Protein AF-A0A3D2JT60-F1 (afdb_monomer)

Radius of gyration: 23.78 Å; Cα contacts (8 Å, |Δi|>4): 184; chains: 1; bounding box: 57×35×64 Å

Secondary structure (DSSP, 8-state):
-HHHHHHHHHHHHS--TTT-SS-SEEE--EEEEE-GGGHHHHHHHHHH-TTSEEEEHHHHHHH-TTS-TTT--EEEEE-S-EEE-HHHHHHHHHHHHHHTT----TTEEEEEEEEETTEEEEEEEESSS-S----EEEEES--------

Foldseek 3Di:
DVVVVVVCVCCQQDPPPQQDPDRFWDFDKDKAFDFPVCVVVQVVVCVVVVVWDKFALVRVCVVPVVDDSVGTGIITMDGVHGDGPVVSNVVSVVVVCVVVVHDDDPQWDFPDWDDDVQKIKTWTDNNDDDPDPDTDIDIDNDDDPPPDD

pLDDT: mean 90.52, std 11.42, range [45.41, 98.06]

Mean predicted aligned error: 6.86 Å

Structure (mmCIF, N/CA/C/O backbone):
data_AF-A0A3D2JT60-F1
#
_entry.id   AF-A0A3D2JT60-F1
#
loop_
_atom_site.group_PDB
_atom_site.id
_atom_site.type_symbol
_atom_site.label_atom_id
_atom_site.label_alt_id
_atom_site.label_comp_id
_atom_site.label_asym_id
_atom_site.label_entity_id
_atom_site.label_seq_id
_atom_site.pdbx_PDB_ins_code
_atom_site.Cartn_x
_atom_site.Cartn_y
_atom_site.Cartn_z
_atom_site.occupancy
_atom_site.B_iso_or_equiv
_atom_site.auth_seq_id
_atom_site.auth_comp_id
_atom_site.auth_asym_id
_atom_site.auth_atom_id
_atom_site.pdbx_PDB_model_num
ATOM 1 N N . MET A 1 1 ? 10.038 6.911 2.686 1.00 52.53 1 MET A N 1
ATOM 2 C CA . MET A 1 1 ? 9.092 5.955 2.064 1.00 52.53 1 MET A CA 1
ATOM 3 C C . MET A 1 1 ? 9.688 4.553 1.941 1.00 52.53 1 MET A C 1
ATOM 5 O O . MET A 1 1 ? 9.133 3.649 2.545 1.00 52.53 1 MET A O 1
ATOM 9 N N . ARG A 1 2 ? 10.854 4.367 1.294 1.00 60.22 2 ARG A N 1
ATOM 10 C CA . ARG A 1 2 ? 11.468 3.031 1.102 1.00 60.22 2 ARG A CA 1
ATOM 11 C C . ARG A 1 2 ? 11.711 2.224 2.378 1.00 60.22 2 ARG A C 1
ATOM 13 O O . ARG A 1 2 ? 11.476 1.026 2.370 1.00 60.22 2 ARG A O 1
ATOM 20 N N . GLY A 1 3 ? 12.121 2.869 3.473 1.00 67.25 3 GLY A N 1
ATOM 21 C CA . GLY A 1 3 ? 12.357 2.173 4.745 1.00 67.25 3 GLY A CA 1
ATOM 22 C C . GLY A 1 3 ? 11.117 1.457 5.295 1.00 67.25 3 GLY A C 1
ATOM 23 O O . GLY A 1 3 ? 11.235 0.350 5.800 1.00 67.25 3 GLY A O 1
ATOM 24 N N . ILE A 1 4 ? 9.923 2.041 5.131 1.00 76.06 4 ILE A N 1
ATOM 25 C CA . ILE A 1 4 ? 8.661 1.430 5.585 1.00 76.06 4 ILE A CA 1
ATOM 26 C C . ILE A 1 4 ? 8.234 0.313 4.626 1.00 76.06 4 ILE A C 1
ATOM 28 O O . ILE A 1 4 ? 7.807 -0.747 5.077 1.00 76.06 4 ILE A O 1
ATOM 32 N N . THR A 1 5 ? 8.393 0.515 3.313 1.00 77.25 5 THR A N 1
ATOM 33 C CA . THR A 1 5 ? 8.118 -0.517 2.300 1.00 77.25 5 THR A CA 1
ATOM 34 C C . THR A 1 5 ? 8.988 -1.756 2.524 1.00 77.25 5 THR A C 1
ATOM 36 O O . THR A 1 5 ? 8.453 -2.853 2.636 1.00 77.25 5 THR A O 1
ATOM 39 N N . ALA A 1 6 ? 10.303 -1.574 2.685 1.00 76.25 6 ALA A N 1
ATOM 40 C CA . ALA A 1 6 ? 11.247 -2.665 2.929 1.00 76.25 6 ALA A CA 1
ATOM 41 C C . ALA A 1 6 ? 10.980 -3.373 4.266 1.00 76.25 6 ALA A C 1
ATOM 43 O O . ALA A 1 6 ? 10.990 -4.598 4.332 1.00 76.25 6 ALA A O 1
ATOM 44 N N . ALA A 1 7 ? 10.670 -2.619 5.328 1.00 81.50 7 ALA A N 1
ATOM 45 C CA . ALA A 1 7 ? 10.333 -3.204 6.626 1.00 81.50 7 ALA A CA 1
ATOM 46 C C . ALA A 1 7 ? 9.043 -4.047 6.590 1.00 81.50 7 ALA A C 1
ATOM 48 O O . ALA A 1 7 ? 8.903 -4.986 7.369 1.00 81.50 7 ALA A O 1
ATOM 49 N N . SER A 1 8 ? 8.110 -3.725 5.690 1.00 87.44 8 SER A N 1
ATOM 50 C CA . SER A 1 8 ? 6.818 -4.419 5.573 1.00 87.44 8 SER A CA 1
ATOM 51 C C . SER A 1 8 ? 6.859 -5.608 4.604 1.00 87.44 8 SER A C 1
ATOM 53 O O . SER A 1 8 ? 5.979 -6.464 4.637 1.00 87.44 8 SER A O 1
ATOM 55 N N . GLU A 1 9 ? 7.880 -5.691 3.748 1.00 89.06 9 GLU A N 1
ATOM 56 C CA . GLU A 1 9 ? 7.985 -6.690 2.680 1.00 89.06 9 GLU A CA 1
ATOM 57 C C . GLU A 1 9 ? 7.960 -8.130 3.205 1.00 89.06 9 GLU A C 1
ATOM 59 O O . GLU A 1 9 ? 7.251 -8.978 2.660 1.00 89.06 9 GLU A O 1
ATOM 64 N N . GLN A 1 10 ? 8.691 -8.408 4.292 1.00 91.81 10 GLN A N 1
ATOM 65 C CA . GLN A 1 10 ? 8.745 -9.749 4.877 1.00 91.81 10 GLN A CA 1
ATOM 66 C C . GLN A 1 10 ? 7.352 -10.253 5.265 1.00 91.81 10 GLN A C 1
ATOM 68 O O . GLN A 1 10 ? 7.043 -11.418 5.029 1.00 91.81 10 GLN A O 1
ATOM 73 N N . PHE A 1 11 ? 6.511 -9.376 5.816 1.00 94.38 11 PHE A N 1
ATOM 74 C CA . PHE A 1 11 ? 5.148 -9.720 6.201 1.00 94.38 11 PHE A CA 1
ATOM 75 C C . PHE A 1 11 ? 4.285 -10.078 4.986 1.00 94.38 11 PHE A C 1
ATOM 77 O O . PHE A 1 11 ? 3.584 -11.082 5.020 1.00 94.38 11 PHE A O 1
ATOM 84 N N . PHE A 1 12 ? 4.361 -9.313 3.893 1.00 94.75 12 PHE A N 1
ATOM 85 C CA . PHE A 1 12 ? 3.571 -9.611 2.691 1.00 94.75 12 PHE A CA 1
ATOM 86 C C . PHE A 1 12 ? 4.051 -10.866 1.957 1.00 94.75 12 PHE A C 1
ATOM 88 O O . PHE A 1 12 ? 3.250 -11.570 1.350 1.00 94.75 12 PHE A O 1
ATOM 95 N N . ARG A 1 13 ? 5.348 -11.183 2.017 1.00 93.38 13 ARG A N 1
ATOM 96 C CA . ARG A 1 13 ? 5.881 -12.414 1.413 1.00 93.38 13 ARG A CA 1
ATOM 97 C C . ARG A 1 13 ? 5.647 -13.656 2.266 1.00 93.38 13 ARG A C 1
ATOM 99 O O . ARG A 1 13 ? 5.561 -14.752 1.722 1.00 93.38 13 ARG A O 1
ATOM 106 N N . LYS A 1 14 ? 5.640 -13.500 3.589 1.00 93.44 14 LYS A N 1
ATOM 107 C CA . LYS A 1 14 ? 5.535 -14.585 4.570 1.00 93.44 14 LYS A CA 1
ATOM 108 C C . LYS A 1 14 ? 4.680 -14.120 5.753 1.00 93.44 14 LYS A C 1
ATOM 110 O O . LYS A 1 14 ? 5.232 -13.829 6.821 1.00 93.44 14 LYS A O 1
ATOM 115 N N . PRO A 1 15 ? 3.355 -13.990 5.569 1.00 94.50 15 PRO A N 1
ATOM 116 C CA . PRO A 1 15 ? 2.478 -13.661 6.680 1.00 94.50 15 PRO A CA 1
ATOM 117 C C . PRO A 1 15 ? 2.467 -14.813 7.701 1.00 94.50 15 PRO A C 1
ATOM 119 O O . PRO A 1 15 ? 2.780 -15.946 7.338 1.00 94.50 15 PRO A O 1
ATOM 122 N N . PRO A 1 16 ? 2.118 -14.551 8.974 1.00 93.38 16 PRO A N 1
ATOM 123 C CA . PRO A 1 16 ? 1.862 -15.612 9.946 1.00 93.38 16 PRO A CA 1
ATOM 124 C C . PRO A 1 16 ? 0.801 -16.601 9.440 1.00 93.38 16 PRO A C 1
ATOM 126 O O . PRO A 1 16 ? -0.155 -16.181 8.787 1.00 93.38 16 PRO A O 1
ATOM 129 N N . ASP A 1 17 ? 0.938 -17.881 9.792 1.00 89.94 17 ASP A N 1
ATOM 130 C CA . ASP A 1 17 ? 0.067 -18.964 9.302 1.00 89.94 17 ASP A CA 1
ATOM 131 C C . ASP A 1 17 ? -1.428 -18.742 9.611 1.00 89.94 17 ASP A C 1
ATOM 133 O O . ASP A 1 17 ? -2.297 -19.217 8.887 1.00 89.94 17 ASP A O 1
ATOM 137 N N . ASP A 1 18 ? -1.747 -17.993 10.670 1.00 91.19 18 ASP A N 1
ATOM 138 C CA . ASP A 1 18 ? -3.116 -17.681 11.096 1.00 91.19 18 ASP A CA 1
ATOM 139 C C . ASP A 1 18 ? -3.695 -16.404 10.458 1.00 91.19 18 ASP A C 1
ATOM 141 O O . ASP A 1 18 ? -4.824 -16.003 10.765 1.00 91.19 18 ASP A O 1
ATOM 145 N N . PHE A 1 19 ? -2.938 -15.735 9.584 1.00 95.44 19 PHE A N 1
ATOM 146 C CA . PHE A 1 19 ? -3.337 -14.454 9.011 1.00 95.44 19 PHE A CA 1
ATOM 147 C C . PHE A 1 19 ? -4.296 -14.613 7.822 1.00 95.44 19 PHE A C 1
ATOM 149 O O . PHE A 1 19 ? -5.362 -13.992 7.798 1.00 95.44 19 PHE A O 1
ATOM 156 N N . THR A 1 20 ? -3.930 -15.436 6.836 1.00 94.88 20 THR A N 1
ATOM 157 C CA . THR A 1 20 ? -4.759 -15.770 5.668 1.00 94.88 20 THR A CA 1
ATOM 158 C C . THR A 1 20 ? -4.215 -17.011 4.954 1.00 94.88 20 THR A C 1
ATOM 160 O O . THR A 1 20 ? -3.028 -17.305 5.041 1.00 94.88 20 THR A O 1
ATOM 163 N N . GLU A 1 21 ? -5.075 -17.708 4.214 1.00 93.62 21 GLU A N 1
ATOM 164 C CA . GLU A 1 21 ? -4.693 -18.822 3.329 1.00 93.62 21 GLU A CA 1
ATOM 165 C C . GLU A 1 21 ? -4.273 -18.340 1.925 1.00 93.62 21 GLU A C 1
ATOM 167 O O . GLU A 1 21 ? -3.783 -19.121 1.112 1.00 93.62 21 GLU A O 1
ATOM 172 N N . LEU A 1 22 ? -4.485 -17.054 1.618 1.00 94.56 22 LEU A N 1
ATOM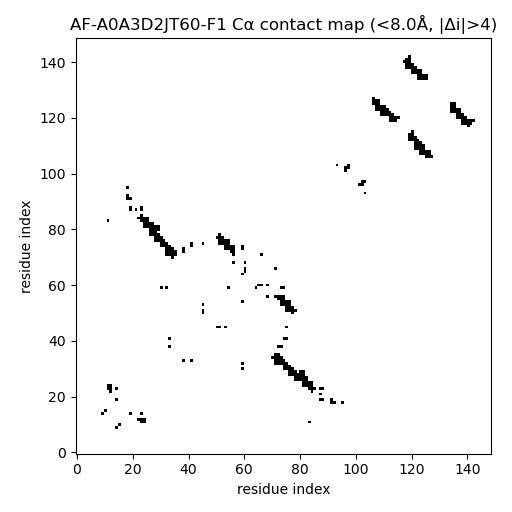 173 C CA . LEU A 1 22 ? -4.189 -16.454 0.316 1.00 94.56 22 LEU A CA 1
ATOM 174 C C . LEU A 1 22 ? -2.759 -15.901 0.258 1.00 94.56 22 LEU A C 1
ATOM 176 O O . LEU A 1 22 ? -2.231 -15.399 1.251 1.00 94.56 22 LEU A O 1
ATOM 180 N N . SER A 1 23 ? -2.154 -15.906 -0.934 1.00 94.56 23 SER A N 1
ATOM 181 C CA . SER A 1 23 ? -0.921 -15.145 -1.165 1.00 94.56 23 SER A CA 1
ATOM 182 C C . SER A 1 23 ? -1.213 -13.648 -1.057 1.00 94.56 23 SER A C 1
ATOM 184 O O . SER A 1 23 ? -2.107 -13.142 -1.733 1.00 94.56 23 SER A O 1
ATOM 186 N N . LEU A 1 24 ? -0.457 -12.926 -0.225 1.00 96.44 24 LEU A N 1
ATOM 187 C CA . LEU A 1 24 ? -0.637 -11.477 -0.064 1.00 96.44 24 LEU A CA 1
ATOM 188 C C . LEU A 1 24 ? 0.087 -10.647 -1.124 1.00 96.44 24 LEU A C 1
ATOM 190 O O . LEU A 1 24 ? -0.229 -9.471 -1.285 1.00 96.44 24 LEU A O 1
ATOM 194 N N . LEU A 1 25 ? 1.058 -11.234 -1.823 1.00 95.38 25 LEU A N 1
ATOM 195 C CA . LEU A 1 25 ? 1.816 -10.588 -2.886 1.00 95.38 25 LEU A CA 1
ATOM 196 C C . LEU A 1 25 ? 1.785 -11.476 -4.128 1.00 95.38 25 LEU A C 1
ATOM 198 O O . LEU A 1 25 ? 2.206 -12.634 -4.089 1.00 95.38 25 LEU A O 1
ATOM 202 N N . HIS A 1 26 ? 1.330 -10.911 -5.236 1.00 95.12 26 HIS A N 1
ATOM 203 C CA . HIS A 1 26 ? 1.358 -11.535 -6.548 1.00 95.12 26 HIS A CA 1
ATOM 204 C C . HIS A 1 26 ? 2.510 -10.915 -7.345 1.00 95.12 26 HIS A C 1
ATOM 206 O O . HIS A 1 26 ? 2.457 -9.716 -7.632 1.00 95.12 26 HIS A O 1
ATOM 212 N N . PRO A 1 27 ? 3.574 -11.679 -7.669 1.00 93.88 27 PRO A N 1
ATOM 213 C CA . PRO A 1 27 ? 4.727 -11.142 -8.382 1.00 93.88 27 PRO A CA 1
ATOM 214 C C . PRO A 1 27 ? 4.312 -10.486 -9.694 1.00 93.88 27 PRO A C 1
ATOM 216 O O . PRO A 1 27 ? 3.599 -11.086 -10.501 1.00 93.88 27 PRO A O 1
ATOM 219 N N . ARG A 1 28 ? 4.771 -9.254 -9.901 1.00 95.00 28 ARG A N 1
ATOM 220 C CA . ARG A 1 28 ? 4.502 -8.502 -11.119 1.00 95.00 28 ARG A CA 1
ATOM 221 C C . ARG A 1 28 ? 5.604 -7.487 -11.358 1.00 95.00 28 ARG A C 1
ATOM 223 O O . ARG A 1 28 ? 5.842 -6.607 -10.533 1.00 95.00 28 ARG A O 1
ATOM 230 N N . ASP A 1 29 ? 6.210 -7.600 -12.531 1.00 95.38 29 ASP A N 1
ATOM 231 C CA . ASP A 1 29 ? 7.193 -6.644 -13.012 1.00 95.38 29 ASP A CA 1
ATOM 232 C C . ASP A 1 29 ? 6.558 -5.263 -13.222 1.00 95.38 29 ASP A C 1
ATOM 234 O O . ASP A 1 29 ? 5.433 -5.137 -13.720 1.00 95.38 29 ASP A O 1
ATOM 238 N N . ALA A 1 30 ? 7.322 -4.216 -12.924 1.00 95.50 30 ALA A N 1
ATOM 239 C CA . ALA A 1 30 ? 6.974 -2.843 -13.260 1.00 95.50 30 ALA A CA 1
ATOM 240 C C . ALA A 1 30 ? 8.030 -2.249 -14.193 1.00 95.50 30 ALA A C 1
ATOM 242 O O . ALA A 1 30 ? 9.229 -2.333 -13.930 1.00 95.50 30 ALA A O 1
ATOM 243 N N . VAL A 1 31 ? 7.577 -1.619 -15.278 1.00 96.38 31 VAL A N 1
ATOM 244 C CA . VAL A 1 31 ? 8.446 -0.890 -16.207 1.00 96.38 31 VAL A CA 1
ATOM 245 C C . VAL A 1 31 ? 8.189 0.604 -16.059 1.00 96.38 31 VAL A C 1
ATOM 247 O O . VAL A 1 31 ? 7.081 1.082 -16.296 1.00 96.38 31 VAL A O 1
ATOM 250 N N . PHE A 1 32 ? 9.229 1.349 -15.701 1.00 96.44 32 PHE A N 1
ATOM 251 C CA . PHE A 1 32 ? 9.252 2.806 -15.742 1.00 96.44 32 PHE A CA 1
ATOM 252 C C . PHE A 1 32 ? 9.781 3.235 -17.107 1.00 96.44 32 PHE A C 1
ATOM 254 O O . PHE A 1 32 ? 10.946 3.002 -17.415 1.00 96.44 32 PHE A O 1
ATOM 261 N N . ILE A 1 33 ? 8.941 3.853 -17.931 1.00 96.81 33 ILE A N 1
ATOM 262 C CA . ILE A 1 33 ? 9.341 4.321 -19.262 1.00 96.81 33 ILE A CA 1
ATOM 263 C C . ILE A 1 33 ? 9.885 5.749 -19.212 1.00 96.81 33 ILE A C 1
ATOM 265 O O . ILE A 1 33 ? 9.439 6.572 -18.408 1.00 96.81 33 ILE A O 1
ATOM 269 N N . ALA A 1 34 ? 10.818 6.054 -20.105 1.00 97.12 34 ALA A N 1
ATOM 270 C CA . ALA A 1 34 ? 11.380 7.379 -20.285 1.00 97.12 34 ALA A CA 1
ATOM 271 C C . ALA A 1 34 ? 11.328 7.786 -21.758 1.00 97.12 34 ALA A C 1
ATOM 273 O O . ALA A 1 34 ? 11.709 7.033 -22.655 1.00 97.12 34 ALA A O 1
ATOM 274 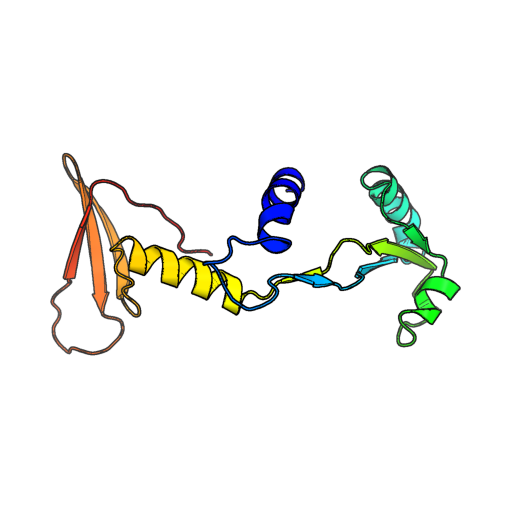N N . ARG A 1 35 ? 10.889 9.020 -21.992 1.00 96.94 35 ARG A N 1
ATOM 275 C CA . ARG A 1 35 ? 11.077 9.719 -23.264 1.00 96.94 35 ARG A CA 1
ATOM 276 C C . ARG A 1 35 ? 12.474 10.329 -23.360 1.00 96.94 35 ARG A C 1
ATOM 278 O O . ARG A 1 35 ? 13.183 10.458 -22.357 1.00 96.94 35 ARG A O 1
ATOM 285 N N . GLN A 1 36 ? 12.794 10.857 -24.536 1.00 96.12 36 GLN A N 1
ATOM 286 C CA . GLN A 1 36 ? 14.065 11.520 -24.817 1.00 96.12 36 GLN A CA 1
ATOM 287 C C . GLN A 1 36 ? 14.387 12.658 -23.832 1.00 96.12 36 GLN A C 1
ATOM 289 O O . GLN A 1 36 ? 15.506 12.750 -23.324 1.00 96.12 36 GLN A O 1
ATOM 294 N N . ASP A 1 37 ? 13.403 13.500 -23.506 1.00 96.81 37 ASP A N 1
ATOM 295 C CA . ASP A 1 37 ? 13.540 14.620 -22.563 1.00 96.81 37 ASP A CA 1
ATOM 296 C C . ASP A 1 37 ? 13.647 14.171 -21.091 1.00 96.81 37 ASP A C 1
ATOM 298 O O . ASP A 1 37 ? 14.020 14.959 -20.220 1.00 96.81 37 ASP A O 1
ATOM 302 N N . GLN A 1 38 ? 13.358 12.900 -20.795 1.00 97.62 38 GLN A N 1
ATOM 303 C CA . GLN A 1 38 ? 13.347 12.335 -19.442 1.00 97.62 38 GLN A CA 1
ATOM 304 C C . GLN A 1 38 ? 14.566 11.461 -19.127 1.00 97.62 38 GLN A C 1
ATOM 306 O O . GLN A 1 38 ? 14.766 11.108 -17.964 1.00 97.62 38 GLN A O 1
ATOM 311 N N . LEU A 1 39 ? 15.426 11.165 -20.108 1.00 97.00 39 LEU A N 1
ATOM 312 C CA . LEU A 1 39 ? 16.582 10.276 -19.934 1.00 97.00 39 LEU A CA 1
ATOM 313 C C . LEU A 1 39 ? 17.527 10.707 -18.804 1.00 97.00 39 LEU A C 1
ATOM 315 O O . LEU A 1 39 ? 18.104 9.868 -18.114 1.00 97.00 39 LEU A O 1
ATOM 319 N N . LYS A 1 40 ? 17.683 12.018 -18.576 1.00 97.25 40 LYS A N 1
ATOM 320 C CA . LYS A 1 40 ? 18.485 12.517 -17.448 1.00 97.25 40 LYS A CA 1
ATOM 321 C C . LYS A 1 40 ? 17.874 12.104 -16.103 1.00 97.25 40 LYS A C 1
ATOM 323 O O . LYS A 1 40 ? 18.584 11.543 -15.276 1.00 97.25 40 LYS A O 1
ATOM 328 N N . LYS A 1 41 ? 16.564 12.310 -15.928 1.00 97.12 41 LYS A N 1
ATOM 329 C CA . LYS A 1 41 ? 15.830 11.937 -14.707 1.00 97.12 41 LYS A CA 1
ATOM 330 C C . LYS A 1 41 ? 15.803 10.427 -14.495 1.00 97.12 41 LYS A C 1
ATOM 332 O O . LYS A 1 41 ? 15.930 9.970 -13.370 1.00 97.12 41 LYS A O 1
ATOM 337 N N . MET A 1 42 ? 15.675 9.650 -15.571 1.00 97.50 42 MET A N 1
ATOM 338 C CA . MET A 1 42 ? 15.769 8.190 -15.511 1.00 97.50 42 MET A CA 1
ATOM 339 C C . MET A 1 42 ? 17.130 7.745 -14.958 1.00 97.50 42 MET A C 1
ATOM 341 O O . MET A 1 42 ? 17.179 6.912 -14.058 1.00 97.50 42 MET A O 1
ATOM 345 N N .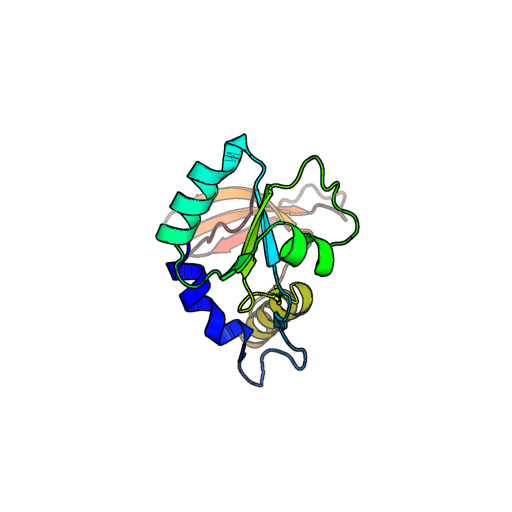 ARG A 1 43 ? 18.238 8.316 -15.453 1.00 97.06 43 ARG A N 1
ATOM 346 C CA . ARG A 1 43 ? 19.585 7.997 -14.947 1.00 97.06 43 ARG A CA 1
ATOM 347 C C . ARG A 1 43 ? 19.774 8.399 -13.487 1.00 97.06 43 ARG A C 1
ATOM 349 O O . ARG A 1 43 ? 20.372 7.638 -12.734 1.00 97.06 43 ARG A O 1
ATOM 356 N N . GLU A 1 44 ? 19.261 9.563 -13.093 1.00 97.31 44 GLU A N 1
ATOM 357 C CA . GLU A 1 44 ? 19.246 10.005 -11.691 1.00 97.31 44 GLU A CA 1
ATOM 358 C C . GLU A 1 44 ? 18.462 9.010 -10.819 1.00 97.31 44 GLU A C 1
ATOM 360 O O . GLU A 1 44 ? 18.976 8.547 -9.804 1.00 97.31 44 GLU A O 1
ATOM 365 N N . PHE A 1 45 ? 17.279 8.578 -11.263 1.00 95.94 45 PHE A N 1
ATOM 366 C CA . PHE A 1 45 ? 16.469 7.597 -10.541 1.00 95.94 45 PHE A CA 1
ATOM 367 C C . PHE A 1 45 ? 17.152 6.225 -10.432 1.00 95.94 45 PHE A C 1
ATOM 369 O O . PHE A 1 45 ? 17.162 5.631 -9.358 1.00 95.94 45 PHE A O 1
ATOM 376 N N . HIS A 1 46 ? 17.794 5.740 -11.497 1.00 96.81 46 HIS A N 1
ATOM 377 C CA . HIS A 1 46 ? 18.593 4.512 -11.449 1.00 96.81 46 HIS A CA 1
ATOM 378 C C . HIS A 1 46 ? 19.796 4.638 -10.503 1.00 96.81 46 HIS A C 1
ATOM 380 O O . HIS A 1 46 ? 20.129 3.690 -9.801 1.00 96.81 46 HIS A O 1
ATOM 386 N N . HIS A 1 47 ? 20.435 5.808 -10.425 1.00 96.19 47 HIS A N 1
ATOM 387 C CA . HIS A 1 47 ? 21.506 6.036 -9.453 1.00 96.19 47 HIS A CA 1
ATOM 388 C C . HIS A 1 47 ? 20.997 5.935 -8.005 1.00 96.19 47 HIS A C 1
ATOM 390 O O . HIS A 1 47 ? 21.682 5.389 -7.143 1.00 96.19 47 HIS A O 1
ATOM 396 N N . GLU A 1 48 ? 19.774 6.400 -7.745 1.00 93.56 48 GLU A N 1
ATOM 397 C CA . GLU A 1 48 ? 19.109 6.227 -6.450 1.00 93.56 48 GLU A CA 1
ATOM 398 C C . GLU A 1 48 ? 18.620 4.788 -6.199 1.00 93.56 48 GLU A C 1
ATOM 400 O O . GLU A 1 48 ? 18.371 4.421 -5.046 1.00 93.56 48 GLU A O 1
ATOM 405 N N . VAL A 1 49 ? 18.401 3.984 -7.248 1.00 91.62 49 VAL A N 1
ATOM 406 C CA . VAL A 1 49 ? 17.871 2.604 -7.182 1.00 91.62 49 VAL A CA 1
ATOM 407 C C . VAL A 1 49 ? 18.681 1.684 -8.103 1.00 91.62 49 VAL A C 1
ATOM 409 O O . VAL A 1 49 ? 18.188 1.246 -9.144 1.00 91.62 49 VAL A O 1
ATOM 412 N N . PRO A 1 50 ? 19.935 1.361 -7.747 1.00 92.50 50 PRO A N 1
ATOM 413 C CA . PRO A 1 50 ? 20.824 0.603 -8.629 1.00 92.50 50 PRO A CA 1
ATOM 414 C C . PRO A 1 50 ? 20.375 -0.851 -8.872 1.00 92.50 50 PRO A C 1
ATOM 416 O O . PRO A 1 50 ? 21.014 -1.573 -9.628 1.00 92.50 50 PRO A O 1
ATOM 419 N N . GLN A 1 51 ? 19.311 -1.304 -8.205 1.00 91.69 51 GLN A N 1
ATOM 420 C CA . GLN A 1 51 ? 18.703 -2.624 -8.370 1.00 91.69 51 GLN A CA 1
ATOM 421 C C . GLN A 1 51 ? 17.790 -2.700 -9.603 1.00 91.69 51 GLN A C 1
ATOM 423 O O . GLN A 1 51 ? 17.515 -3.800 -10.081 1.00 91.69 51 GLN A O 1
ATOM 428 N N . LEU A 1 52 ? 17.327 -1.552 -10.113 1.00 95.69 52 LEU A N 1
ATOM 429 C CA . LEU A 1 52 ? 16.511 -1.495 -11.320 1.00 95.69 52 LEU A CA 1
ATOM 430 C C . LEU A 1 52 ? 17.352 -1.866 -12.539 1.00 95.69 52 LEU A C 1
ATOM 432 O O . LEU A 1 52 ? 18.465 -1.379 -12.712 1.00 95.69 52 LEU A O 1
ATOM 436 N N . GLN A 1 53 ? 16.800 -2.682 -13.428 1.00 97.38 53 GLN A N 1
ATOM 437 C CA . GLN A 1 53 ? 17.484 -3.048 -14.664 1.00 97.38 53 GLN A CA 1
ATOM 438 C C . GLN A 1 53 ? 17.231 -1.980 -15.727 1.00 97.38 53 GLN A C 1
ATOM 440 O O . GLN A 1 53 ? 16.082 -1.633 -15.997 1.00 97.38 53 GLN A O 1
ATOM 445 N N . VAL A 1 54 ? 18.291 -1.462 -16.344 1.00 97.75 54 VAL A N 1
ATOM 446 C CA . VAL A 1 54 ? 18.171 -0.567 -17.502 1.00 97.75 54 VAL A CA 1
ATOM 447 C C . VAL A 1 54 ? 17.724 -1.377 -18.713 1.00 97.75 54 VAL A C 1
ATOM 449 O O . VAL A 1 54 ? 18.336 -2.394 -19.024 1.00 97.75 54 VAL A O 1
ATOM 452 N N . LEU A 1 55 ? 16.674 -0.907 -19.384 1.00 98.06 55 LEU A N 1
ATOM 453 C CA . LEU A 1 55 ? 16.167 -1.455 -20.634 1.00 98.06 55 LEU A CA 1
ATOM 454 C C . LEU A 1 55 ? 16.295 -0.414 -21.744 1.00 98.06 55 LEU A C 1
ATOM 456 O O . LEU A 1 55 ? 15.925 0.746 -21.546 1.00 98.06 55 LEU A O 1
ATOM 460 N N . ASN A 1 56 ? 16.749 -0.839 -22.918 1.00 96.94 56 ASN A N 1
ATOM 461 C CA . ASN A 1 56 ? 16.649 -0.028 -24.128 1.00 96.94 56 ASN A CA 1
ATOM 462 C C . ASN A 1 56 ? 15.231 -0.063 -24.729 1.00 96.94 56 ASN A C 1
ATOM 464 O O . ASN A 1 56 ? 14.368 -0.839 -24.302 1.00 96.94 56 ASN A O 1
ATOM 468 N N . GLN A 1 57 ? 14.991 0.771 -25.742 1.00 96.75 57 GLN A N 1
ATOM 469 C CA . GLN A 1 57 ? 13.715 0.854 -26.458 1.00 96.75 57 GLN A CA 1
ATOM 470 C C . GLN A 1 57 ? 13.152 -0.518 -26.876 1.00 96.75 57 GLN A C 1
ATOM 472 O O . GLN A 1 57 ? 12.003 -0.837 -26.566 1.00 96.75 57 GLN A O 1
ATOM 477 N N . ASP A 1 58 ? 13.962 -1.348 -27.538 1.00 96.88 58 ASP A N 1
ATOM 478 C CA . ASP A 1 58 ? 13.544 -2.651 -28.070 1.00 96.88 58 ASP A CA 1
ATOM 479 C C . ASP A 1 58 ? 13.211 -3.650 -26.955 1.00 96.88 58 ASP A C 1
ATOM 481 O O . ASP A 1 58 ? 12.316 -4.488 -27.084 1.00 96.88 58 ASP A O 1
ATOM 485 N N . GLU A 1 59 ? 13.932 -3.594 -25.836 1.00 97.56 59 GLU A N 1
ATOM 486 C CA . GLU A 1 59 ? 13.658 -4.398 -24.643 1.00 97.56 59 GLU A CA 1
ATOM 487 C C . GLU A 1 59 ? 12.333 -4.019 -23.987 1.00 97.56 59 GLU A C 1
ATOM 489 O O . GLU A 1 59 ? 11.570 -4.903 -23.582 1.00 97.56 59 GLU A O 1
ATOM 494 N N . VAL A 1 60 ? 12.027 -2.723 -23.924 1.00 97.06 60 VAL A N 1
ATOM 495 C CA . VAL A 1 60 ? 10.742 -2.237 -23.416 1.00 97.06 60 VAL A CA 1
ATOM 496 C C . VAL A 1 60 ? 9.604 -2.621 -24.364 1.00 97.06 60 VAL A C 1
ATOM 498 O O . VAL A 1 60 ? 8.594 -3.148 -23.898 1.00 97.06 60 VAL A O 1
ATOM 501 N N . LEU A 1 61 ? 9.760 -2.443 -25.680 1.00 96.56 61 LEU A N 1
ATOM 502 C CA . LEU A 1 61 ? 8.729 -2.787 -26.671 1.00 96.56 61 LEU A CA 1
ATOM 503 C C . LEU A 1 61 ? 8.435 -4.290 -26.720 1.00 96.56 61 LEU A C 1
ATOM 505 O O . LEU A 1 61 ? 7.279 -4.683 -26.862 1.00 96.56 61 LEU A O 1
ATOM 509 N N . ARG A 1 62 ? 9.446 -5.148 -26.522 1.00 96.56 62 ARG A N 1
ATOM 510 C CA . ARG A 1 62 ? 9.235 -6.600 -26.380 1.00 96.56 62 ARG A CA 1
ATOM 511 C C . ARG A 1 62 ? 8.373 -6.961 -25.170 1.00 96.56 62 ARG A C 1
ATOM 513 O O . ARG A 1 62 ? 7.667 -7.964 -25.215 1.00 96.56 62 ARG A O 1
ATOM 520 N N . ARG A 1 63 ? 8.434 -6.169 -24.096 1.00 95.06 63 ARG A N 1
ATOM 521 C CA . ARG A 1 63 ? 7.638 -6.376 -22.875 1.00 95.06 63 ARG A CA 1
ATOM 522 C C . ARG A 1 63 ? 6.258 -5.730 -22.956 1.00 95.06 63 ARG A C 1
ATOM 524 O O . ARG A 1 63 ? 5.293 -6.309 -22.466 1.00 95.06 63 ARG A O 1
ATOM 531 N N . VAL A 1 64 ? 6.160 -4.545 -23.556 1.00 95.19 64 VAL A N 1
ATOM 532 C CA . VAL A 1 64 ? 4.929 -3.747 -23.630 1.00 95.19 64 VAL A CA 1
ATOM 533 C C . VAL A 1 64 ? 4.694 -3.281 -25.078 1.00 95.19 64 VAL A C 1
ATOM 535 O O . VAL A 1 64 ? 4.952 -2.121 -25.405 1.00 95.19 64 VAL A O 1
ATOM 538 N N . PRO A 1 65 ? 4.172 -4.158 -25.961 1.00 95.06 65 PRO A N 1
ATOM 539 C CA . PRO A 1 65 ? 4.104 -3.890 -27.405 1.00 95.06 65 PRO A CA 1
ATOM 540 C C . PRO A 1 65 ? 3.118 -2.794 -27.826 1.00 95.06 65 PRO A C 1
ATOM 542 O O . PRO A 1 65 ? 3.121 -2.377 -28.977 1.00 95.06 65 PRO A O 1
ATOM 545 N N . ILE A 1 66 ? 2.242 -2.349 -26.919 1.00 96.31 66 ILE A N 1
ATOM 546 C CA . ILE A 1 66 ? 1.242 -1.305 -27.192 1.00 96.31 66 ILE A CA 1
ATOM 547 C C . ILE A 1 66 ? 1.828 0.118 -27.145 1.00 96.31 66 ILE A C 1
ATOM 549 O O . ILE A 1 66 ? 1.144 1.076 -27.497 1.00 96.31 66 ILE A O 1
ATOM 553 N N . LEU A 1 67 ? 3.072 0.283 -26.683 1.00 95.12 67 LEU A N 1
ATOM 554 C CA . LEU A 1 67 ? 3.722 1.592 -26.618 1.00 95.12 67 LEU A CA 1
ATOM 555 C C . LEU A 1 67 ? 4.120 2.085 -28.014 1.00 95.12 67 LEU A C 1
ATOM 557 O O . LEU A 1 67 ? 4.613 1.322 -28.840 1.00 95.12 67 LEU A O 1
ATOM 561 N N . ASP A 1 68 ? 3.958 3.387 -28.252 1.00 94.62 68 ASP A N 1
ATOM 562 C CA . ASP A 1 68 ? 4.445 4.036 -29.471 1.00 94.62 68 ASP A CA 1
ATOM 563 C C . ASP A 1 68 ? 5.973 4.176 -29.419 1.00 94.62 68 ASP A C 1
ATOM 565 O O . ASP A 1 68 ? 6.527 4.858 -28.548 1.00 94.62 68 ASP A O 1
ATOM 569 N N . SER A 1 69 ? 6.657 3.555 -30.379 1.00 92.81 69 SER A N 1
ATOM 570 C CA . SER A 1 69 ? 8.111 3.636 -30.513 1.00 92.81 69 SER A CA 1
ATOM 571 C C . SER A 1 69 ? 8.601 5.066 -30.755 1.00 92.81 69 SER A C 1
ATOM 573 O O . SER A 1 69 ? 9.714 5.394 -30.378 1.00 92.81 69 SER A O 1
ATOM 575 N N . ASN A 1 70 ? 7.795 5.960 -31.331 1.00 93.56 70 ASN A N 1
ATOM 576 C CA . ASN A 1 70 ? 8.210 7.355 -31.533 1.00 93.56 70 ASN A CA 1
ATOM 577 C C . ASN A 1 70 ? 8.194 8.178 -30.236 1.00 93.56 70 ASN A C 1
ATOM 579 O O . ASN A 1 70 ? 8.778 9.260 -30.174 1.00 93.56 70 ASN A O 1
ATOM 583 N N . TYR A 1 71 ? 7.507 7.684 -29.206 1.00 92.75 71 TYR A N 1
ATOM 584 C CA . TYR A 1 71 ? 7.388 8.335 -27.906 1.00 92.75 71 TYR A CA 1
ATOM 585 C C . TYR A 1 71 ? 8.427 7.820 -26.902 1.00 92.75 71 TYR A C 1
ATOM 587 O O . TYR A 1 71 ? 8.957 8.581 -26.091 1.00 92.75 71 TYR A O 1
ATOM 595 N N . LEU A 1 72 ? 8.695 6.518 -26.937 1.00 95.50 72 LEU A N 1
ATOM 596 C CA . LEU A 1 72 ? 9.555 5.804 -25.999 1.00 95.50 72 LEU A CA 1
ATOM 597 C C . LEU A 1 72 ? 11.039 5.913 -26.384 1.00 95.50 72 LEU A C 1
ATOM 599 O O . LEU A 1 72 ? 11.374 5.664 -27.535 1.00 95.50 72 LEU A O 1
ATOM 603 N N . SER A 1 73 ? 11.927 6.176 -25.420 1.00 96.56 73 SER A N 1
ATOM 604 C CA . SER A 1 73 ? 13.385 6.079 -25.611 1.00 96.56 73 SER A CA 1
ATOM 605 C C . SER A 1 73 ? 13.976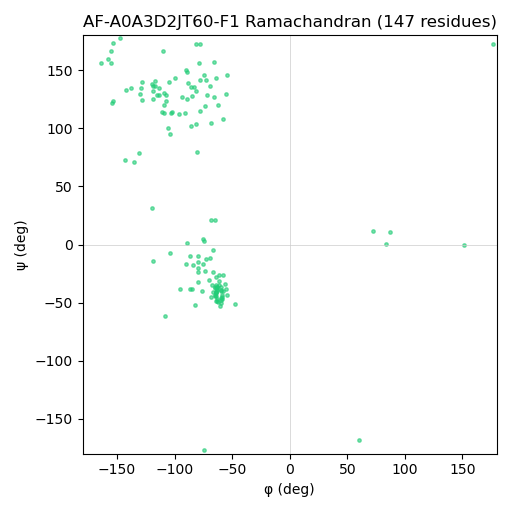 4.870 -24.883 1.00 96.56 73 SER A C 1
ATOM 607 O O . SER A 1 73 ? 14.503 3.974 -25.523 1.00 96.56 73 SER A O 1
ATOM 609 N N . ASP A 1 74 ? 13.858 4.813 -23.556 1.00 96.81 74 ASP A N 1
ATOM 610 C CA . ASP A 1 74 ? 14.443 3.761 -22.712 1.00 96.81 74 ASP A CA 1
ATOM 611 C C . ASP A 1 74 ? 13.536 3.504 -21.498 1.00 96.81 74 ASP A C 1
ATOM 613 O O . ASP A 1 74 ? 12.520 4.183 -21.306 1.00 96.81 74 ASP A O 1
ATOM 617 N N . GLY A 1 75 ? 13.889 2.545 -20.646 1.00 97.25 75 GLY A N 1
ATOM 618 C CA . GLY A 1 75 ? 13.157 2.295 -19.412 1.00 97.25 75 GLY A CA 1
ATOM 619 C C . GLY A 1 75 ? 13.983 1.667 -18.297 1.00 97.25 75 GLY A C 1
ATOM 620 O O . GLY A 1 75 ? 15.138 1.286 -18.469 1.00 97.25 75 GLY A O 1
ATOM 621 N N . LEU A 1 76 ? 13.363 1.571 -17.127 1.00 98.06 76 LEU A N 1
ATOM 622 C CA . LEU A 1 76 ? 13.870 0.848 -15.967 1.00 98.06 76 LEU A CA 1
ATOM 623 C C . LEU A 1 76 ? 12.879 -0.246 -15.591 1.00 98.06 76 LEU A C 1
ATOM 625 O O . LEU A 1 76 ? 11.672 -0.012 -15.589 1.00 98.06 76 LEU A O 1
ATOM 629 N N . LEU A 1 77 ? 13.385 -1.420 -15.248 1.00 97.50 77 LEU A N 1
ATOM 630 C CA . LEU A 1 77 ? 12.592 -2.579 -14.871 1.00 97.50 77 LEU A CA 1
ATOM 631 C C . LEU A 1 77 ? 12.815 -2.929 -13.402 1.00 97.50 77 LEU A C 1
ATOM 633 O O . LEU A 1 77 ? 13.950 -3.120 -12.966 1.00 97.50 77 LEU A O 1
ATOM 637 N N . GLU A 1 78 ? 11.709 -3.075 -12.681 1.00 95.31 78 GLU A N 1
ATOM 638 C CA . GLU A 1 78 ? 11.647 -3.647 -11.341 1.00 95.31 78 GLU A CA 1
ATOM 639 C C . GLU A 1 78 ? 11.003 -5.035 -11.403 1.00 95.31 78 GLU A C 1
ATOM 641 O O . GLU A 1 78 ? 9.916 -5.174 -11.961 1.00 95.31 78 GLU A O 1
ATOM 646 N N . THR A 1 79 ? 11.658 -6.045 -10.820 1.00 93.38 79 THR A N 1
ATOM 647 C CA . THR A 1 79 ? 11.198 -7.455 -10.836 1.00 93.38 79 THR A CA 1
ATOM 648 C C . THR A 1 79 ? 10.928 -8.028 -9.443 1.00 93.38 79 THR A C 1
ATOM 650 O O . THR A 1 79 ? 10.303 -9.077 -9.309 1.00 93.38 79 THR A O 1
ATOM 653 N N . GLY A 1 80 ? 11.380 -7.354 -8.381 1.00 87.38 80 GLY A N 1
ATOM 654 C CA . GLY A 1 80 ? 11.115 -7.748 -7.000 1.00 87.38 80 GLY A CA 1
ATOM 655 C C . GLY A 1 80 ? 9.727 -7.327 -6.516 1.00 87.38 80 GLY A C 1
ATOM 656 O O . GLY A 1 80 ? 9.263 -7.826 -5.493 1.00 87.38 80 GLY A O 1
ATOM 657 N N . GLY A 1 81 ? 9.054 -6.430 -7.236 1.00 88.12 81 GLY A N 1
ATOM 658 C CA . GLY A 1 81 ? 7.726 -5.928 -6.903 1.00 88.12 81 GLY A CA 1
ATOM 659 C C . GLY A 1 81 ? 6.572 -6.902 -7.165 1.00 88.12 81 GLY A C 1
ATOM 660 O O . GLY A 1 81 ? 6.735 -8.061 -7.552 1.00 88.12 81 GLY A O 1
ATOM 661 N N . GLY A 1 82 ? 5.364 -6.405 -6.922 1.00 93.19 82 GLY A N 1
ATOM 662 C CA . GLY A 1 82 ? 4.141 -7.145 -7.181 1.00 93.19 82 GLY A CA 1
ATOM 663 C C . GLY A 1 82 ? 2.895 -6.396 -6.744 1.00 93.19 82 GLY A C 1
ATOM 664 O O . GLY A 1 82 ? 2.971 -5.354 -6.089 1.00 93.19 82 GLY A O 1
ATOM 665 N N . ASP A 1 83 ? 1.752 -6.965 -7.099 1.00 95.12 83 ASP A N 1
ATOM 666 C CA . ASP A 1 83 ? 0.448 -6.483 -6.668 1.00 95.12 83 ASP A CA 1
ATOM 667 C C . ASP A 1 83 ? 0.107 -7.089 -5.302 1.00 95.12 83 ASP A C 1
ATOM 669 O O . ASP A 1 83 ? 0.310 -8.282 -5.061 1.00 95.12 83 ASP A O 1
ATOM 673 N N . LEU A 1 84 ? -0.398 -6.262 -4.388 1.00 95.69 84 LEU A N 1
ATOM 674 C CA . LEU A 1 84 ? -0.829 -6.713 -3.068 1.00 95.69 84 LEU A CA 1
ATOM 675 C C . LEU A 1 84 ? -2.289 -7.162 -3.097 1.00 95.69 84 LEU A C 1
ATOM 677 O O . LEU A 1 84 ? -3.139 -6.481 -3.668 1.00 95.69 84 LEU A O 1
ATOM 681 N N . GLU A 1 85 ? -2.589 -8.257 -2.402 1.00 96.81 85 GLU A N 1
ATOM 682 C CA . GLU A 1 85 ? -3.961 -8.723 -2.198 1.00 96.81 85 GLU A CA 1
ATOM 683 C C . GLU A 1 85 ? -4.625 -7.924 -1.068 1.00 96.81 85 GLU A C 1
ATOM 685 O O . GLU A 1 85 ? -4.667 -8.334 0.094 1.00 96.81 85 GLU A O 1
ATOM 690 N N . VAL A 1 86 ? -5.080 -6.714 -1.404 1.00 95.94 86 VAL A N 1
ATOM 691 C CA . VAL A 1 86 ? -5.541 -5.714 -0.428 1.00 95.94 86 VAL A CA 1
ATOM 692 C C . VAL A 1 86 ? -6.719 -6.221 0.404 1.00 95.94 86 VAL A C 1
ATOM 694 O O . VAL A 1 86 ? -6.753 -5.970 1.611 1.00 95.94 86 VAL A O 1
ATOM 697 N N . ASP A 1 87 ? -7.657 -6.952 -0.204 1.00 96.62 87 ASP A N 1
ATOM 698 C CA . ASP A 1 87 ? -8.793 -7.506 0.537 1.00 96.62 87 ASP A CA 1
ATOM 699 C C . ASP A 1 87 ? -8.322 -8.527 1.579 1.00 96.62 87 ASP A C 1
ATOM 701 O O . ASP A 1 87 ? -8.636 -8.385 2.761 1.00 96.62 87 ASP A O 1
ATOM 705 N N . ALA A 1 88 ? -7.468 -9.483 1.194 1.00 96.50 88 ALA A N 1
ATOM 706 C CA . ALA A 1 88 ? -6.928 -10.473 2.125 1.00 96.50 88 ALA A CA 1
ATOM 707 C C . ALA A 1 88 ? -6.141 -9.824 3.274 1.00 96.50 88 ALA A C 1
ATOM 709 O O . ALA A 1 88 ? -6.278 -10.241 4.427 1.00 96.50 88 ALA A O 1
ATOM 710 N N . ILE A 1 89 ? -5.359 -8.778 2.982 1.00 97.25 89 ILE A N 1
ATOM 711 C CA . ILE A 1 89 ? -4.632 -8.003 3.995 1.00 97.25 89 ILE A CA 1
ATOM 712 C C . ILE A 1 89 ? -5.614 -7.373 4.989 1.00 97.25 89 ILE A C 1
ATOM 714 O O . ILE A 1 89 ? -5.480 -7.554 6.203 1.00 97.25 89 ILE A O 1
ATOM 718 N N . LEU A 1 90 ? -6.617 -6.647 4.492 1.00 96.38 90 LEU A N 1
ATOM 719 C CA . LEU A 1 90 ? -7.585 -5.958 5.340 1.00 96.38 90 LEU A CA 1
ATOM 720 C C . LEU A 1 90 ? -8.401 -6.948 6.180 1.00 96.38 90 LEU A C 1
ATOM 722 O O . LEU A 1 90 ? -8.528 -6.775 7.394 1.00 96.38 90 LEU A O 1
ATOM 726 N N . GLN A 1 91 ? -8.917 -8.012 5.562 1.00 96.06 91 GLN A N 1
ATOM 727 C CA . GLN A 1 91 ? -9.691 -9.034 6.265 1.00 96.06 91 GLN A CA 1
ATOM 728 C C . GLN A 1 91 ? -8.845 -9.790 7.293 1.00 96.06 91 GLN A C 1
ATOM 730 O O . GLN A 1 91 ? -9.346 -10.098 8.377 1.00 96.06 91 GLN A O 1
ATOM 735 N N . GLY A 1 92 ? -7.566 -10.053 7.004 1.00 96.19 92 GLY A N 1
ATOM 736 C CA . GLY A 1 92 ? -6.625 -10.656 7.949 1.00 96.19 92 GLY A CA 1
ATOM 737 C C . GLY A 1 92 ? -6.459 -9.806 9.212 1.00 96.19 92 GLY A C 1
ATOM 738 O O . GLY A 1 92 ? -6.624 -10.306 10.330 1.00 96.19 92 GLY A O 1
ATOM 739 N N . TYR A 1 93 ? -6.245 -8.494 9.060 1.00 96.38 93 TYR A N 1
ATOM 740 C CA . TYR A 1 93 ? -6.177 -7.581 10.206 1.00 96.38 93 TYR A CA 1
ATOM 741 C C . TYR A 1 93 ? -7.499 -7.499 10.977 1.00 96.38 93 TYR A C 1
ATOM 743 O O . TYR A 1 93 ? -7.491 -7.584 12.207 1.00 96.38 93 TYR A O 1
ATOM 751 N N . LEU A 1 94 ? -8.640 -7.396 10.287 1.00 95.88 94 LEU A N 1
ATOM 752 C CA . LEU A 1 94 ? -9.956 -7.343 10.936 1.00 95.88 94 LEU A CA 1
ATOM 753 C C . LEU A 1 94 ? -10.281 -8.629 11.705 1.00 95.88 94 LEU A C 1
ATOM 755 O O . LEU A 1 94 ? -10.860 -8.571 12.790 1.00 95.88 94 LEU A O 1
ATOM 759 N N . ARG A 1 95 ? -9.900 -9.795 11.176 1.00 94.81 95 ARG A N 1
ATOM 760 C CA . ARG A 1 95 ? -10.061 -11.084 11.858 1.00 94.81 95 ARG A CA 1
ATOM 761 C C . ARG A 1 95 ? -9.255 -11.121 13.150 1.00 94.81 95 ARG A C 1
ATOM 763 O O . ARG A 1 95 ? -9.818 -11.428 14.197 1.00 94.81 95 ARG A O 1
ATOM 770 N N . ARG A 1 96 ? -7.973 -10.746 13.097 1.00 95.00 96 ARG A N 1
ATOM 771 C CA . ARG A 1 96 ? -7.108 -10.702 14.287 1.00 95.00 96 ARG A CA 1
ATOM 772 C C . ARG A 1 96 ? -7.603 -9.694 15.320 1.00 95.00 96 ARG A C 1
ATOM 774 O O . ARG A 1 96 ? -7.608 -10.006 16.506 1.00 95.00 96 ARG A O 1
ATOM 781 N N . PHE A 1 97 ? -8.087 -8.533 14.879 1.00 95.56 97 PHE A N 1
ATOM 782 C CA . PHE A 1 97 ? -8.697 -7.540 15.763 1.00 95.56 97 PHE A CA 1
ATOM 783 C C . PHE A 1 97 ? -9.911 -8.107 16.510 1.00 95.56 97 PHE A C 1
ATOM 785 O O . PHE A 1 97 ? -10.002 -7.958 17.726 1.00 95.56 97 PHE A O 1
ATOM 792 N N . ARG A 1 98 ? -10.799 -8.829 15.814 1.00 95.06 98 ARG A N 1
ATOM 793 C CA . ARG A 1 98 ? -11.961 -9.494 16.430 1.00 95.06 98 ARG A CA 1
ATOM 794 C C . ARG A 1 98 ? -11.556 -10.606 17.399 1.00 95.06 98 ARG A C 1
ATOM 796 O O . ARG A 1 98 ? -12.110 -10.680 18.489 1.00 95.06 98 ARG A O 1
ATOM 803 N N . VAL A 1 99 ? -10.577 -11.441 17.037 1.00 94.94 99 VAL A N 1
ATOM 804 C CA . VAL A 1 99 ? -10.052 -12.508 17.915 1.00 94.94 99 VAL A CA 1
ATOM 805 C C . VAL A 1 99 ? -9.434 -11.928 19.191 1.00 94.94 99 VAL A C 1
ATOM 807 O O . VAL A 1 99 ? -9.589 -12.504 20.262 1.00 94.94 99 VAL A O 1
ATOM 810 N N . ALA A 1 100 ? -8.805 -10.755 19.104 1.00 96.00 100 ALA A N 1
ATOM 811 C CA . ALA A 1 100 ? -8.288 -10.020 20.257 1.00 96.00 100 ALA A CA 1
ATOM 812 C C . ALA A 1 100 ? -9.378 -9.313 21.098 1.00 96.00 100 ALA A C 1
ATOM 814 O O . ALA A 1 100 ? -9.047 -8.586 22.032 1.00 96.00 100 ALA A O 1
ATOM 815 N N . GLY A 1 101 ? -10.666 -9.503 20.782 1.00 96.69 101 GLY A N 1
ATOM 816 C CA . GLY A 1 101 ? -11.799 -8.903 21.496 1.00 96.69 101 GLY A CA 1
ATOM 817 C C . GLY A 1 101 ? -12.200 -7.507 21.008 1.00 96.69 101 GLY A C 1
ATOM 818 O O . GLY A 1 101 ? -12.989 -6.832 21.664 1.00 96.69 101 GLY A O 1
ATOM 819 N N . GLY A 1 102 ? -11.662 -7.055 19.874 1.00 96.12 102 GLY A N 1
ATOM 820 C CA . GLY A 1 102 ? -12.009 -5.776 19.266 1.00 96.12 102 GLY A CA 1
ATOM 821 C C . GLY A 1 102 ? -13.385 -5.779 18.592 1.00 96.12 102 GLY A C 1
ATOM 822 O O . GLY A 1 102 ? -13.796 -6.763 17.972 1.00 96.12 102 GLY A O 1
ATOM 823 N N . THR A 1 103 ? -14.073 -4.637 18.648 1.00 94.19 103 THR A N 1
ATOM 824 C CA . THR A 1 103 ? -15.389 -4.434 18.021 1.00 94.19 103 THR A CA 1
ATOM 825 C C . THR A 1 103 ? -15.268 -3.536 16.796 1.00 94.19 103 THR A C 1
ATOM 827 O O . THR A 1 103 ? -14.795 -2.405 16.893 1.00 94.19 103 THR A O 1
ATOM 830 N N . LEU A 1 104 ? -15.721 -4.023 15.637 1.00 92.44 104 LEU A N 1
ATOM 831 C CA . LEU A 1 104 ? -15.818 -3.226 14.413 1.00 92.44 104 LEU A CA 1
ATOM 832 C C . LEU A 1 104 ? -17.240 -2.677 14.258 1.00 92.44 104 LEU A C 1
ATOM 834 O O . LEU A 1 104 ? -18.166 -3.436 13.974 1.00 92.44 104 LEU A O 1
ATOM 838 N N . CYS A 1 105 ? -17.394 -1.360 14.384 1.00 89.88 105 CYS A N 1
ATOM 839 C CA . CYS A 1 105 ? -18.670 -0.671 14.201 1.00 89.88 105 CYS A CA 1
ATOM 840 C C . CYS A 1 105 ? -18.703 0.058 12.852 1.00 89.88 105 CYS A C 1
ATOM 842 O O . CYS A 1 105 ? -18.237 1.189 12.732 1.00 89.88 105 CYS A O 1
ATOM 844 N N . CYS A 1 106 ? -19.257 -0.587 11.825 1.00 90.38 106 CYS A N 1
ATOM 845 C CA . CYS A 1 106 ? -19.474 0.046 10.522 1.00 90.38 106 CYS A CA 1
ATOM 846 C C . CYS A 1 106 ? -20.715 0.956 10.539 1.00 90.38 106 CYS A C 1
ATOM 848 O O . CYS A 1 106 ? -21.631 0.755 11.333 1.00 90.38 106 CYS A O 1
ATOM 850 N N . GLY A 1 107 ? -20.771 1.941 9.635 1.00 85.94 107 GLY A N 1
ATOM 851 C CA . GLY A 1 107 ? -21.923 2.852 9.514 1.00 85.94 107 GLY A CA 1
ATOM 852 C C . GLY A 1 107 ? -22.059 3.874 10.651 1.00 85.94 107 GLY A C 1
ATOM 853 O O . GLY A 1 107 ? -23.086 4.543 10.748 1.00 85.94 107 GLY A O 1
ATOM 854 N N . GLN A 1 108 ? -21.028 3.997 11.489 1.00 88.06 108 GLN A N 1
ATOM 855 C CA . GLN A 1 108 ? -20.951 4.943 12.596 1.00 88.06 108 GLN A CA 1
ATOM 856 C C . GLN A 1 108 ? -19.987 6.068 12.226 1.00 88.06 108 GLN A C 1
ATOM 858 O O . GLN A 1 108 ? -18.769 5.893 12.276 1.00 88.06 108 GLN A O 1
ATOM 863 N N . GLN A 1 109 ? -20.523 7.215 11.814 1.00 89.31 109 GLN A N 1
ATOM 864 C CA . GLN A 1 109 ? -19.697 8.384 11.537 1.00 89.31 109 GLN A CA 1
ATOM 865 C C . GLN A 1 109 ? -19.384 9.099 12.848 1.00 89.31 109 GLN A C 1
ATOM 867 O O . GLN A 1 109 ? -20.282 9.361 13.644 1.00 89.31 109 GLN A O 1
ATOM 872 N N . VAL A 1 110 ? -18.116 9.436 13.069 1.00 91.69 110 VAL A N 1
ATOM 873 C CA . VAL A 1 110 ? -17.731 10.315 14.176 1.00 91.69 110 VAL A CA 1
ATOM 874 C C . VAL A 1 110 ? -18.044 11.755 13.769 1.00 91.69 110 VAL A C 1
ATOM 876 O O . VAL A 1 110 ? -17.451 12.277 12.829 1.00 91.69 110 VAL A O 1
ATOM 879 N N . ASP A 1 111 ? -18.980 12.382 14.478 1.00 91.44 111 ASP A N 1
ATOM 880 C CA . ASP A 1 111 ? -19.409 13.771 14.263 1.00 91.44 111 ASP A CA 1
ATOM 881 C C . ASP A 1 111 ? -18.493 14.757 15.000 1.00 91.44 111 ASP A C 1
ATOM 883 O O . ASP A 1 111 ? -18.205 15.851 14.515 1.00 91.44 111 ASP A O 1
ATOM 887 N N . SER A 1 112 ? -18.056 14.394 16.209 1.00 92.88 112 SER A N 1
ATOM 888 C CA . SER A 1 112 ? -17.169 15.227 17.022 1.00 92.88 112 SER A CA 1
ATOM 889 C C . SER A 1 112 ? -16.357 14.409 18.019 1.00 92.88 112 SER A C 1
ATOM 891 O O . SER A 1 112 ? -16.750 13.315 18.428 1.00 92.88 112 SER A O 1
ATOM 893 N N . ILE A 1 113 ? -15.219 14.970 18.425 1.00 94.94 113 ILE A N 1
ATOM 894 C CA . ILE A 1 113 ? -14.314 14.409 19.428 1.00 94.94 113 ILE A CA 1
ATOM 895 C C . ILE A 1 113 ? -14.020 15.514 20.445 1.00 94.94 113 ILE A C 1
ATOM 897 O O . ILE A 1 113 ? -13.663 16.627 20.060 1.00 94.94 113 ILE A O 1
ATOM 901 N N . ALA A 1 114 ? -14.172 15.216 21.732 1.00 95.12 114 ALA A N 1
ATOM 902 C CA . ALA A 1 114 ? -13.884 16.132 22.829 1.00 95.12 114 ALA A CA 1
ATOM 903 C C . ALA A 1 114 ? -12.965 15.467 23.857 1.00 95.12 114 ALA A C 1
ATOM 905 O O . ALA A 1 114 ? -13.137 14.294 24.192 1.00 95.12 114 ALA A O 1
ATOM 906 N N . GLN A 1 115 ? -12.007 16.231 24.379 1.00 96.19 115 GLN A N 1
ATOM 907 C CA . GLN A 1 115 ? -11.179 15.801 25.499 1.00 96.19 115 GLN A CA 1
ATOM 908 C C . GLN A 1 115 ? -11.861 16.194 26.812 1.00 96.19 115 GLN A C 1
ATOM 910 O O . GLN A 1 115 ? -12.194 17.361 27.021 1.00 96.19 115 GLN A O 1
ATOM 915 N N . LEU A 1 116 ? -12.072 15.218 27.688 1.00 93.12 116 LEU A N 1
ATOM 916 C CA . LEU A 1 116 ? -12.580 15.389 29.046 1.00 93.12 116 LEU A CA 1
ATOM 917 C C . LEU A 1 116 ? -11.454 15.087 30.053 1.00 93.12 116 LEU A C 1
ATOM 919 O O . LEU A 1 116 ? -10.421 14.524 29.676 1.00 93.12 116 LEU A O 1
ATOM 923 N N . PRO A 1 117 ? -11.606 15.439 31.343 1.00 94.56 117 PRO A N 1
ATOM 924 C CA . PRO A 1 117 ? -10.619 15.077 32.356 1.00 94.56 117 PRO A CA 1
ATOM 925 C C . PRO A 1 117 ? -10.418 13.554 32.426 1.00 94.56 117 PRO A C 1
ATOM 927 O O . PRO A 1 117 ? -11.286 12.829 32.902 1.00 94.56 117 PRO A O 1
ATOM 930 N N . GLY A 1 118 ? -9.267 13.073 31.948 1.00 92.81 118 GLY A N 1
ATOM 931 C CA . GLY A 1 118 ? -8.880 11.659 31.993 1.00 92.81 118 GLY A CA 1
ATOM 932 C C . GLY A 1 118 ? -9.424 10.769 30.867 1.00 92.81 118 GLY A C 1
ATOM 933 O O . GLY A 1 118 ? -9.101 9.585 30.853 1.00 92.81 118 GLY A O 1
ATOM 934 N N . GLU A 1 119 ? -10.203 11.298 29.917 1.00 96.56 119 GLU A N 1
ATOM 935 C CA . GLU A 1 119 ? -10.765 10.499 28.819 1.00 96.56 119 GLU A CA 1
ATOM 936 C C . GLU A 1 119 ? -11.093 11.326 27.567 1.00 96.56 119 GLU A C 1
ATOM 938 O O . GLU A 1 119 ? -11.166 12.553 27.584 1.00 96.56 119 GLU A O 1
ATOM 943 N N . TRP A 1 120 ? -11.336 10.630 26.465 1.00 96.56 120 TRP A N 1
ATOM 944 C CA . TRP A 1 120 ? -11.892 11.165 25.232 1.00 96.56 120 TRP A CA 1
ATOM 945 C C . TRP A 1 120 ? -13.351 10.752 25.097 1.00 96.56 120 TRP A C 1
ATOM 947 O O . TRP A 1 120 ? -13.701 9.603 25.363 1.00 96.56 120 TRP A O 1
ATOM 957 N N . ALA A 1 121 ? -14.186 11.671 24.620 1.00 95.12 121 ALA A N 1
ATOM 958 C CA . ALA A 1 121 ? -15.579 11.424 24.283 1.00 95.12 121 ALA A CA 1
ATOM 959 C C . ALA A 1 121 ? -15.813 11.688 22.792 1.00 95.12 121 ALA A C 1
ATOM 961 O O . ALA A 1 121 ? -15.526 12.774 22.288 1.00 95.12 121 ALA A O 1
ATOM 962 N N . LEU A 1 122 ? -16.350 10.693 22.091 1.00 94.44 122 LEU A N 1
ATOM 963 C CA . LEU A 1 122 ? -16.688 10.757 20.676 1.00 94.44 122 LEU A CA 1
ATOM 964 C C . LEU A 1 122 ? -18.206 10.771 20.538 1.00 94.44 122 LEU A C 1
ATOM 966 O O . LEU A 1 122 ? -18.887 9.930 21.127 1.00 94.44 122 LEU A O 1
ATOM 970 N N . SER A 1 123 ? -18.731 11.707 19.752 1.00 92.56 123 SER A N 1
ATOM 971 C CA . SER A 1 123 ? -20.139 11.704 19.353 1.00 92.56 123 SER A CA 1
ATOM 972 C C . SER A 1 123 ? -20.279 10.994 18.019 1.00 92.56 123 SER A C 1
ATOM 974 O O . SER A 1 123 ? -19.603 11.353 17.054 1.00 92.56 123 SER A O 1
ATOM 976 N N . LEU A 1 124 ? -21.165 10.006 17.969 1.00 89.06 124 LEU A N 1
ATOM 977 C CA . LEU A 1 124 ? -21.484 9.267 16.759 1.00 89.06 124 LEU A CA 1
ATOM 978 C C . LEU A 1 124 ? -22.779 9.788 16.140 1.00 89.06 124 LEU A C 1
ATOM 980 O O . LEU A 1 124 ? -23.746 10.120 16.834 1.00 89.06 124 LEU A O 1
ATOM 984 N N . ASN A 1 125 ? -22.793 9.813 14.817 1.00 80.50 125 ASN A N 1
ATOM 985 C CA . ASN A 1 125 ? -23.971 10.021 14.004 1.00 80.50 125 ASN A CA 1
ATOM 986 C C . ASN A 1 125 ? -24.282 8.704 13.295 1.00 80.50 125 ASN A C 1
ATOM 988 O O . ASN A 1 125 ? -23.484 8.201 12.498 1.00 80.50 125 ASN A O 1
ATOM 992 N N . ALA A 1 126 ? -25.423 8.108 13.643 1.00 66.81 126 ALA A N 1
ATOM 993 C CA . ALA A 1 126 ? -25.874 6.878 13.016 1.00 66.81 126 ALA A CA 1
ATOM 994 C C . ALA A 1 126 ? -26.255 7.200 11.566 1.00 66.81 126 ALA A C 1
ATOM 996 O O . ALA A 1 126 ? -27.303 7.789 11.308 1.00 66.81 126 ALA A O 1
ATOM 997 N N . VAL A 1 127 ? -25.406 6.819 10.609 1.00 61.25 127 VAL A N 1
ATOM 998 C CA . VAL A 1 127 ? -25.553 7.267 9.214 1.00 61.25 127 VAL A CA 1
ATOM 999 C C . VAL A 1 127 ? -26.824 6.705 8.566 1.00 61.25 127 VAL A C 1
ATOM 1001 O O . VAL A 1 127 ? -27.354 7.314 7.640 1.00 61.25 127 VAL A O 1
ATOM 1004 N N . LYS A 1 128 ? -27.378 5.585 9.053 1.00 51.66 128 LYS A N 1
ATOM 1005 C CA . LYS A 1 128 ? -28.676 5.041 8.618 1.00 51.66 128 LYS A CA 1
ATOM 1006 C C . LYS A 1 128 ? -29.286 4.205 9.744 1.00 51.66 128 LYS A C 1
ATOM 1008 O O . LYS A 1 128 ? -28.645 3.238 10.132 1.00 51.66 128 LYS A O 1
ATOM 1013 N N . LEU A 1 129 ? -30.496 4.552 10.220 1.00 45.41 129 LEU A N 1
ATOM 1014 C CA . LEU A 1 129 ? -31.598 3.634 10.622 1.00 45.41 129 LEU A CA 1
ATOM 1015 C C . LEU A 1 129 ? -32.558 4.145 11.716 1.00 45.41 129 LEU A C 1
ATOM 1017 O O . LEU A 1 129 ? -33.512 3.433 12.019 1.00 45.41 129 LEU A O 1
ATOM 1021 N N . SER A 1 130 ? -32.422 5.345 12.290 1.00 49.34 130 SER A N 1
ATOM 1022 C CA . SER A 1 130 ? -33.463 5.800 13.228 1.00 49.34 130 SER A CA 1
ATOM 1023 C C . SER A 1 130 ? -33.777 7.287 13.139 1.00 49.34 130 SER A C 1
ATOM 1025 O O . SER A 1 130 ? -32.889 8.129 13.198 1.00 49.34 130 SER A O 1
ATOM 1027 N N . ASN A 1 131 ? -35.074 7.605 13.089 1.00 51.47 131 ASN A N 1
ATOM 1028 C CA . ASN A 1 131 ? -35.638 8.948 13.269 1.00 51.47 131 ASN A CA 1
ATOM 1029 C C . ASN A 1 13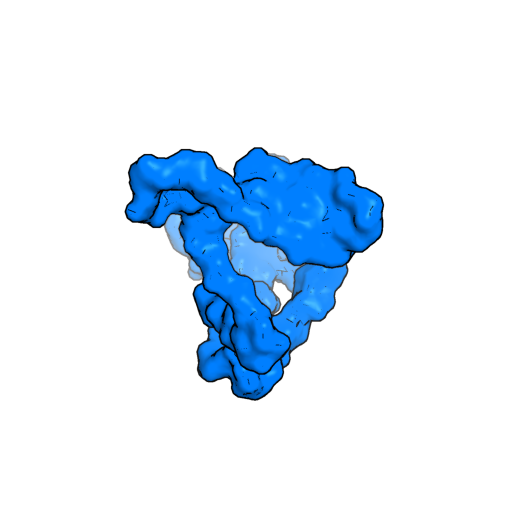1 ? -35.478 9.464 14.717 1.00 51.47 131 ASN A C 1
ATOM 1031 O O . ASN A 1 131 ? -36.229 10.328 15.163 1.00 51.47 131 ASN A O 1
ATOM 1035 N N . SER A 1 132 ? -34.541 8.907 15.487 1.00 54.75 132 SER A N 1
ATOM 1036 C CA . SER A 1 132 ? -34.254 9.318 16.854 1.00 54.75 132 SER A CA 1
ATOM 1037 C C . SER A 1 132 ? -32.996 10.179 16.851 1.00 54.75 132 SER A C 1
ATOM 1039 O O . SER A 1 132 ? -31.904 9.692 16.584 1.00 54.75 132 SER A O 1
ATOM 1041 N N . GLN A 1 133 ? -33.138 11.462 17.194 1.00 55.00 133 GLN A N 1
ATOM 1042 C CA . GLN A 1 133 ? -32.054 12.452 17.340 1.00 55.00 133 GLN A CA 1
ATOM 1043 C C . GLN A 1 133 ? -31.071 12.149 18.494 1.00 55.00 133 GLN A C 1
ATOM 1045 O O . GLN A 1 133 ? -30.400 13.046 19.009 1.00 55.00 133 GLN A O 1
ATOM 1050 N N . LYS A 1 134 ? -30.991 10.904 18.967 1.00 59.31 134 LYS A N 1
ATOM 1051 C CA . LYS A 1 134 ? -30.141 10.557 20.100 1.00 59.31 134 LYS A CA 1
ATOM 1052 C C . LYS A 1 134 ? -28.732 10.275 19.586 1.00 59.31 134 LYS A C 1
ATOM 1054 O O . LYS A 1 134 ? -28.472 9.207 19.045 1.00 59.31 134 LYS A O 1
ATOM 1059 N N . ARG A 1 135 ? -27.835 11.249 19.760 1.00 64.56 135 ARG A N 1
ATOM 1060 C CA . ARG A 1 135 ? -26.395 11.066 19.538 1.00 64.56 135 ARG A CA 1
ATOM 1061 C C . ARG A 1 135 ? -25.869 10.011 20.504 1.00 64.56 135 ARG A C 1
ATOM 1063 O O . ARG A 1 135 ? -25.981 10.174 21.721 1.00 64.56 135 ARG A O 1
ATOM 1070 N N . GLU A 1 136 ? -25.322 8.936 19.957 1.00 79.12 136 GLU A N 1
ATOM 1071 C CA . GLU A 1 136 ? -24.622 7.920 20.733 1.00 79.12 136 GLU A CA 1
ATOM 1072 C C . GLU A 1 136 ? -23.222 8.439 21.085 1.00 79.12 136 GLU A C 1
ATOM 1074 O O . GLU A 1 136 ? -22.597 9.149 20.293 1.00 79.12 136 GLU A O 1
ATOM 1079 N N . GLN A 1 137 ? -22.748 8.142 22.296 1.00 86.12 137 GLN A N 1
ATOM 1080 C CA . GLN A 1 137 ? -21.424 8.556 22.757 1.00 86.12 137 GLN A CA 1
ATOM 1081 C C . GLN A 1 137 ? -20.557 7.346 23.070 1.00 86.12 137 GLN A C 1
ATOM 1083 O O . GLN A 1 137 ? -20.992 6.430 23.765 1.00 86.12 137 GLN A O 1
ATOM 1088 N N . VAL A 1 138 ? -19.304 7.404 22.626 1.00 91.44 138 VAL A N 1
ATOM 1089 C CA . VAL A 1 138 ? -18.258 6.441 22.983 1.00 91.44 138 VAL A CA 1
ATOM 1090 C C . VAL A 1 138 ? -17.197 7.157 23.806 1.00 91.44 138 VAL A C 1
ATOM 1092 O O . VAL A 1 138 ? -16.782 8.263 23.459 1.00 91.44 138 VAL A O 1
ATOM 1095 N 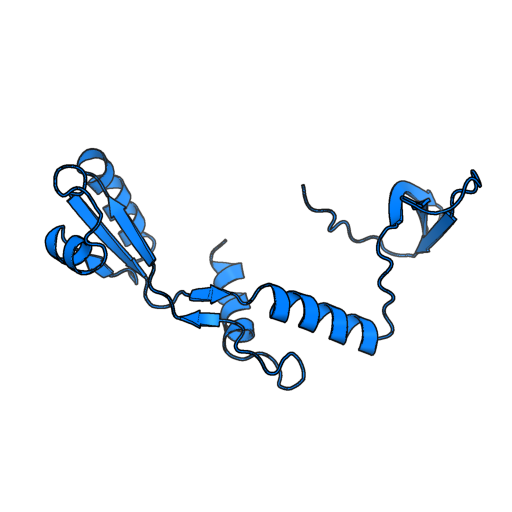N . ARG A 1 139 ? -16.756 6.531 24.901 1.00 94.12 139 ARG A N 1
ATOM 1096 C CA . ARG A 1 139 ? -15.699 7.049 25.778 1.00 94.12 139 ARG A CA 1
ATOM 1097 C C . ARG A 1 139 ? -14.502 6.113 25.791 1.00 94.12 139 ARG A C 1
ATOM 1099 O O . ARG A 1 139 ? -14.675 4.896 25.774 1.00 94.12 139 ARG A O 1
ATOM 1106 N N . CYS A 1 140 ? -13.296 6.670 25.793 1.00 94.94 140 CYS A N 1
ATOM 1107 C CA . CYS A 1 140 ? -12.059 5.890 25.766 1.00 94.94 140 CYS A CA 1
ATOM 1108 C C . CYS A 1 140 ? -10.861 6.686 26.300 1.00 94.94 140 CYS A C 1
ATOM 1110 O O . CYS A 1 140 ? -10.872 7.911 26.313 1.00 94.94 140 CYS A O 1
ATOM 1112 N N . GLY A 1 141 ? -9.796 5.997 26.715 1.00 96.94 141 GLY A N 1
ATOM 1113 C CA . GLY A 1 141 ? -8.557 6.654 27.155 1.00 96.94 141 GLY A CA 1
ATOM 1114 C C . GLY A 1 141 ? -7.649 7.114 26.007 1.00 96.94 141 GLY A C 1
ATOM 1115 O O . GLY A 1 141 ? -6.849 8.029 26.184 1.00 96.94 141 GLY A O 1
ATOM 1116 N N . ILE A 1 142 ? -7.765 6.498 24.825 1.00 95.75 142 ILE A N 1
ATOM 1117 C CA . ILE A 1 142 ? -6.901 6.752 23.666 1.00 95.75 142 ILE A CA 1
ATOM 1118 C C . ILE A 1 142 ? -7.756 6.794 22.402 1.00 95.75 142 ILE A C 1
ATOM 1120 O O . ILE A 1 142 ? -8.565 5.899 22.170 1.00 95.75 142 ILE A O 1
ATOM 1124 N N . VAL A 1 143 ? -7.508 7.798 21.561 1.00 95.38 143 VAL A N 1
ATOM 1125 C CA . VAL A 1 143 ? -8.064 7.905 20.209 1.00 95.38 143 VAL A CA 1
ATOM 1126 C C . VAL A 1 143 ? -6.924 7.816 19.202 1.00 95.38 143 VAL A C 1
ATOM 1128 O O . VAL A 1 143 ? -5.948 8.556 19.300 1.00 95.38 143 VAL A O 1
ATOM 1131 N N . VAL A 1 144 ? -7.062 6.931 18.216 1.00 95.50 144 VAL A N 1
ATOM 1132 C CA . VAL A 1 144 ? -6.157 6.844 17.064 1.00 95.50 144 VAL A CA 1
ATOM 1133 C C . VAL A 1 144 ? -6.911 7.346 15.838 1.00 95.50 144 VAL A C 1
ATOM 1135 O O . VAL A 1 144 ? -7.877 6.719 15.407 1.00 95.50 144 VAL A O 1
ATOM 1138 N N . ASN A 1 145 ? -6.490 8.482 15.277 1.00 93.81 145 ASN A N 1
ATOM 1139 C CA . ASN A 1 145 ? -7.078 8.99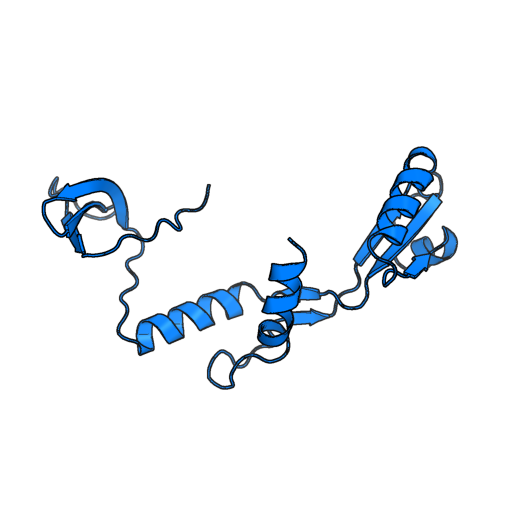4 14.042 1.00 93.81 145 ASN A CA 1
ATOM 1140 C C . ASN A 1 145 ? -6.464 8.277 12.830 1.00 93.81 145 ASN A C 1
ATOM 1142 O O . ASN A 1 145 ? -5.339 8.572 12.433 1.00 93.81 145 ASN A O 1
ATOM 1146 N N . ALA A 1 146 ? -7.228 7.353 12.250 1.00 94.12 146 ALA A N 1
ATOM 1147 C CA . ALA A 1 146 ? -6.901 6.644 11.015 1.00 94.12 146 ALA A CA 1
ATOM 1148 C C . ALA A 1 146 ? -7.961 6.890 9.921 1.00 94.12 146 ALA A C 1
ATOM 1150 O O 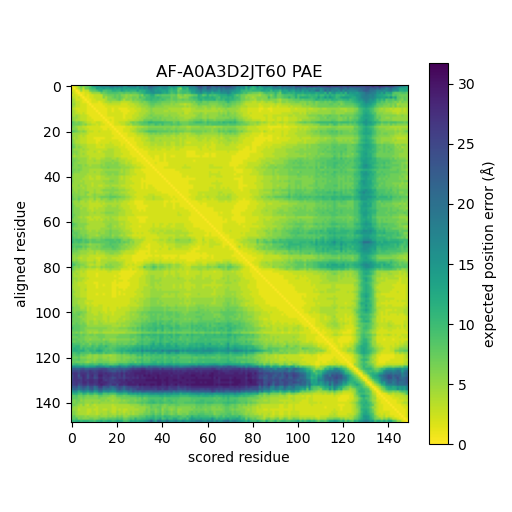. ALA A 1 146 ? -8.235 6.006 9.115 1.00 94.12 146 ALA A O 1
ATOM 1151 N N . ALA A 1 147 ? -8.589 8.074 9.911 1.00 91.69 147 ALA A N 1
ATOM 1152 C CA . ALA A 1 147 ? -9.756 8.381 9.075 1.00 91.69 147 ALA A CA 1
ATOM 1153 C C . ALA A 1 147 ? -9.462 8.596 7.575 1.00 91.69 147 ALA A C 1
ATOM 1155 O O . ALA A 1 147 ? -10.387 8.882 6.821 1.00 91.69 147 ALA A O 1
ATOM 1156 N N . GLY A 1 148 ? -8.211 8.442 7.127 1.00 90.75 148 GLY A N 1
ATOM 1157 C CA . GLY A 1 148 ? -7.829 8.758 5.748 1.00 90.75 148 GLY A CA 1
ATOM 1158 C C . GLY A 1 148 ? -8.078 10.233 5.396 1.00 90.75 148 GLY A C 1
ATOM 1159 O O . GLY A 1 148 ? -8.298 11.059 6.282 1.00 90.75 148 GLY A O 1
ATOM 1160 N N . SER A 1 149 ? -7.985 10.561 4.107 1.00 75.38 149 SER A N 1
ATOM 1161 C CA . SER A 1 149 ? -8.276 11.891 3.546 1.00 75.38 149 SER A CA 1
ATOM 1162 C C . SER A 1 149 ? -9.598 11.907 2.800 1.00 75.38 149 SER A C 1
ATOM 1164 O O . SER A 1 149 ? -9.815 10.918 2.061 1.00 75.38 149 SER A O 1
#

Solvent-accessible surface area (backbone atoms only — not comparable to full-atom values): 9139 Å² total; per-residue (Å²): 111,65,69,60,54,62,69,47,43,59,47,45,77,56,57,60,84,89,46,56,95,66,76,38,53,44,83,38,71,45,77,49,77,27,34,77,94,34,47,67,58,51,52,53,50,38,69,78,38,76,83,44,43,82,32,50,43,70,59,46,39,74,74,46,71,88,60,58,70,93,58,50,43,34,32,36,37,40,70,88,47,49,52,66,36,60,66,60,52,53,52,24,52,54,50,53,40,44,75,74,71,48,83,86,74,80,69,58,43,78,74,45,77,45,84,51,96,86,34,35,41,34,35,35,40,74,74,75,87,69,100,60,92,71,69,49,75,49,76,41,80,76,86,83,92,78,81,78,133

Sequence (149 aa):
MRGITAASEQFFRKPPDDFTELSLLHPRDAVFIARQDQLKKMREFHHEVPQLQVLNQDEVLRRVPILDSNYLSDGLLETGGGDLEVDAILQGYLRRFRVAGGTLCCGQQVDSIAQLPGEWALSLNAVKLSNSQKREQVRCGIVVNAAGS

Nearest PDB structures (foldseek):
  7rdf-assembly1_A  TM=9.018E-01  e=1.613E-08  Pseudomonas aeruginosa PAO1
  3sm8-assembly1_A  TM=9.070E-01  e=1.711E-08  Pseudomonas aeruginosa
  1pj6-assembly1_A  TM=7.744E-01  e=8.092E-04  Arthrob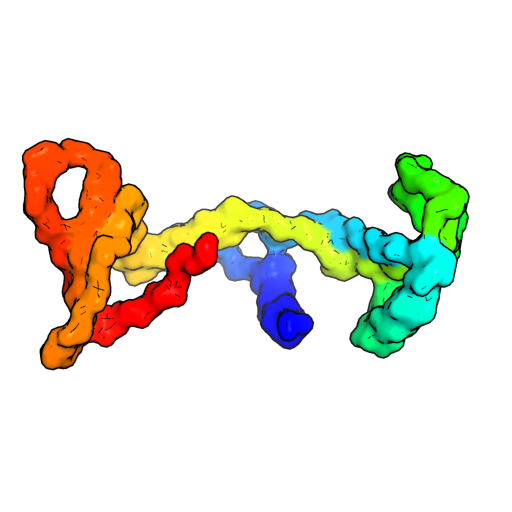acter globiformis
  3gsi-assembly1_A  TM=7.978E-01  e=2.802E-03  Arthrobacter globiformis
  2a89-assembly1_A  TM=8.014E-01  e=2.093E-02  Bacillus sp. B-0618